Protein AF-A0A3D4HHM2-F1 (afdb_monomer)

Sequence (160 aa):
MFWLPIILTVIVFFGGGTPIWVQGFVFFGLGICLLLRPPERALGRSLDWALAGMLLVSLLALMPASMLPY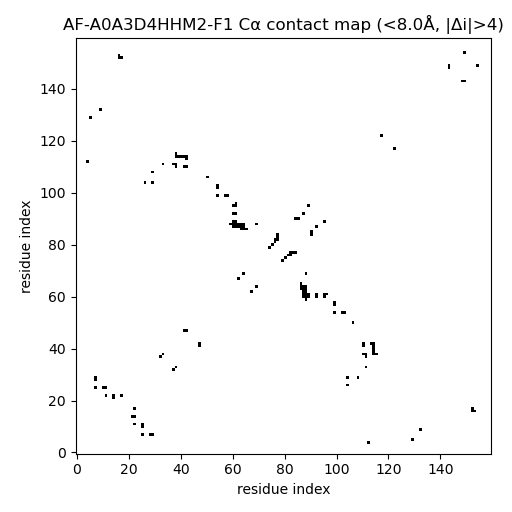GAWRNEAIDVYGLDLGWMLASEPQKVLEQFVFMLGVFAWFYFLMSFPLTHSSRIKVLNAYLACMLVLALGMLIGNALHCKYFFAPSSTVF

Foldseek 3Di:
DVVLLVVLVLQLVVPPQDPPVSLVVSLVSLVVLCVVPPQPDDPDPVVVVVLVVVLVVLCQQFAFCVVDDADPVVVCCCVVVVDPQDRGNHSDVVVSVVVSVSSVSVVSSVSSVSSDPDDPVRVVVSVVVSVVSVVVVVVVVVVCVVVVPDP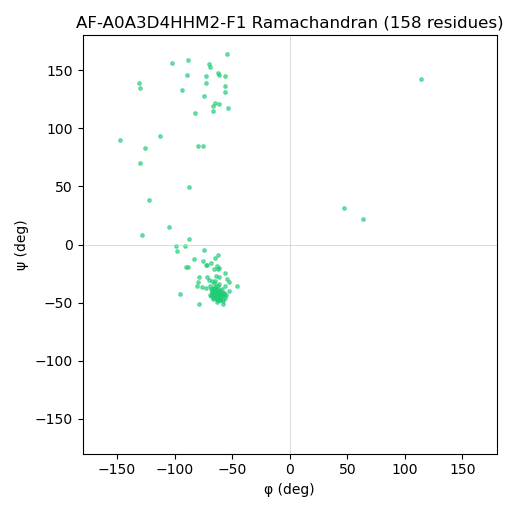PSCPDPPDD

Secondary structure (DSSP, 8-state):
--HHHHHHHHHHHGGGGS-HHHHHHHHHHHHHHHHHS---S---HHHHHHHHHHHHHHHGGGSBTTSSPPPHHHHHHHHTT-----SBSSSSHHHHHHHHHHHHHHHHHHHHHHHS---HHHHHHHHHHHHHHHHHHHHHHHHHHHTTPPPTT-TT----

Mean predicted aligned error: 11.76 Å

Solvent-accessible surface area (backbone atoms only — not comparable to full-atom values): 9478 Å² total; per-residue (Å²): 130,75,58,63,63,53,52,48,50,53,52,58,71,57,41,88,69,50,62,72,68,60,55,50,52,48,53,51,53,48,51,50,52,42,72,78,50,64,64,85,45,85,90,43,75,68,57,55,50,49,55,52,48,53,56,56,57,62,52,56,44,67,35,53,40,90,80,47,95,73,64,72,68,58,53,47,38,38,76,74,67,66,46,89,70,56,70,36,56,32,86,55,53,68,60,53,51,53,49,49,55,51,50,51,52,54,50,55,46,53,48,43,65,69,29,53,91,58,57,74,71,58,42,52,53,53,50,51,53,50,50,49,52,51,49,52,51,51,49,52,51,52,51,34,60,75,66,66,52,72,53,91,78,50,90,74,83,81,77,129

pLDDT: mean 74.19, std 11.0, range [35.94, 90.44]

Structure (mmCIF, N/CA/C/O backbone):
data_AF-A0A3D4HHM2-F1
#
_entry.id   AF-A0A3D4HHM2-F1
#
loop_
_atom_site.group_PDB
_atom_site.id
_atom_site.type_symbol
_atom_site.label_atom_id
_atom_site.label_alt_id
_atom_site.label_comp_id
_atom_site.label_asym_id
_atom_site.label_entity_id
_atom_site.label_seq_id
_atom_site.pdbx_PDB_ins_code
_atom_site.Cartn_x
_atom_site.Cartn_y
_atom_site.Cartn_z
_atom_site.occupancy
_atom_site.B_iso_or_equiv
_atom_site.auth_seq_id
_atom_site.auth_comp_id
_atom_site.auth_asym_id
_atom_site.auth_atom_id
_atom_site.pdbx_PDB_model_num
ATOM 1 N N . MET A 1 1 ? -6.830 -7.945 21.790 1.00 53.66 1 MET A N 1
ATOM 2 C CA . MET A 1 1 ? -6.997 -8.060 20.323 1.00 53.66 1 MET A CA 1
ATOM 3 C C . MET A 1 1 ? -6.675 -6.767 19.544 1.00 53.66 1 MET A C 1
ATOM 5 O O . MET A 1 1 ? -6.854 -6.751 18.340 1.00 53.66 1 MET A O 1
ATOM 9 N N . PHE A 1 2 ? -6.159 -5.693 20.172 1.00 60.25 2 PHE A N 1
ATOM 10 C CA . PHE A 1 2 ? -5.794 -4.442 19.467 1.00 60.25 2 PHE A CA 1
ATOM 11 C C . PHE A 1 2 ? -4.357 -4.416 18.917 1.00 60.25 2 PHE A C 1
ATOM 13 O O . PHE A 1 2 ? -4.053 -3.629 18.030 1.00 60.25 2 PHE A O 1
ATOM 20 N N . TRP A 1 3 ? -3.472 -5.273 19.432 1.00 61.53 3 TRP A N 1
ATOM 21 C CA . TRP A 1 3 ? -2.049 -5.283 19.069 1.00 61.53 3 TRP A CA 1
ATOM 22 C C . TRP A 1 3 ? -1.763 -5.984 17.741 1.00 61.53 3 TRP A C 1
ATOM 24 O O . TRP A 1 3 ? -0.868 -5.574 17.015 1.00 61.53 3 TRP A O 1
ATOM 34 N N . LEU A 1 4 ? -2.554 -7.003 17.401 1.00 67.31 4 LEU A N 1
ATOM 35 C CA . LEU A 1 4 ? -2.399 -7.798 16.183 1.00 67.31 4 LEU A CA 1
ATOM 36 C C . LEU A 1 4 ? -2.407 -6.940 14.900 1.00 67.31 4 LEU A C 1
ATOM 38 O O . LEU A 1 4 ? -1.504 -7.111 14.082 1.00 67.31 4 LEU A O 1
ATOM 42 N N . PRO A 1 5 ? -3.306 -5.946 14.746 1.00 64.88 5 PRO A N 1
ATOM 43 C CA . PRO A 1 5 ? -3.240 -5.065 13.592 1.00 64.88 5 PRO A CA 1
ATOM 44 C C . PRO A 1 5 ? -2.068 -4.069 13.625 1.00 64.88 5 PRO A C 1
ATOM 46 O O . PRO A 1 5 ? -1.526 -3.691 12.592 1.00 64.88 5 PRO A O 1
ATOM 49 N N . ILE A 1 6 ? -1.581 -3.667 14.794 1.00 65.19 6 ILE A N 1
ATOM 50 C CA . ILE A 1 6 ? -0.391 -2.806 14.866 1.00 65.19 6 ILE A CA 1
ATOM 51 C C . ILE A 1 6 ? 0.847 -3.592 14.412 1.00 65.19 6 ILE A C 1
ATOM 53 O O . ILE A 1 6 ? 1.621 -3.103 13.594 1.00 65.19 6 ILE A O 1
ATOM 57 N N . ILE A 1 7 ? 0.982 -4.838 14.872 1.00 67.69 7 ILE A N 1
ATOM 58 C CA . ILE A 1 7 ? 2.082 -5.739 14.506 1.00 67.69 7 ILE A CA 1
ATOM 59 C C . ILE A 1 7 ? 2.078 -6.015 13.002 1.00 67.69 7 ILE A C 1
ATOM 61 O O . ILE A 1 7 ? 3.106 -5.852 12.355 1.00 67.69 7 ILE A O 1
ATOM 65 N N . LEU A 1 8 ? 0.923 -6.355 12.423 1.00 65.75 8 LEU A N 1
ATOM 66 C CA . LEU A 1 8 ? 0.808 -6.566 10.978 1.00 65.75 8 LEU A CA 1
ATOM 67 C C . LEU A 1 8 ? 1.161 -5.300 10.189 1.00 65.75 8 LEU A C 1
ATOM 69 O O . LEU A 1 8 ? 1.868 -5.396 9.194 1.00 65.75 8 LEU A O 1
ATOM 73 N N . THR A 1 9 ? 0.766 -4.115 10.667 1.00 64.12 9 THR A N 1
ATOM 74 C CA . THR A 1 9 ? 1.144 -2.846 10.026 1.00 64.12 9 THR A CA 1
ATOM 75 C C . THR A 1 9 ? 2.657 -2.649 10.023 1.00 64.12 9 THR A C 1
ATOM 77 O O . THR A 1 9 ? 3.231 -2.335 8.986 1.00 64.12 9 THR A O 1
ATOM 80 N N . VAL A 1 10 ? 3.322 -2.888 11.157 1.00 64.06 10 VAL A N 1
ATOM 81 C CA . VAL A 1 10 ? 4.785 -2.798 11.253 1.00 64.06 10 VAL A CA 1
ATOM 82 C C . VAL A 1 10 ? 5.450 -3.774 10.277 1.00 64.06 10 VAL A C 1
ATOM 84 O O . VAL A 1 10 ? 6.365 -3.376 9.565 1.00 64.06 10 VAL A O 1
ATOM 87 N N . ILE A 1 11 ? 4.957 -5.011 10.161 1.00 65.38 11 ILE A N 1
ATOM 88 C CA . ILE A 1 11 ? 5.513 -5.997 9.220 1.00 65.38 11 ILE A CA 1
ATOM 89 C C . ILE A 1 11 ? 5.301 -5.565 7.755 1.00 65.38 11 ILE A C 1
ATOM 91 O O . ILE A 1 11 ? 6.228 -5.707 6.961 1.00 65.38 11 ILE A O 1
ATOM 95 N N . VAL A 1 12 ? 4.149 -4.973 7.394 1.00 61.81 12 VAL A N 1
ATOM 96 C CA . VAL A 1 12 ? 3.938 -4.375 6.053 1.00 61.81 12 VAL A CA 1
ATOM 97 C C . VAL A 1 12 ? 4.991 -3.298 5.762 1.00 61.81 12 VAL A C 1
ATOM 99 O O . VAL A 1 12 ? 5.546 -3.274 4.666 1.00 61.81 12 VAL A O 1
ATOM 102 N N . PHE A 1 13 ? 5.314 -2.434 6.733 1.00 58.03 13 PHE A N 1
ATOM 103 C CA . PHE A 1 13 ? 6.320 -1.374 6.560 1.00 58.03 13 PHE A CA 1
ATOM 104 C C . PHE A 1 13 ? 7.751 -1.901 6.407 1.00 58.03 13 PHE A C 1
ATOM 106 O O . PHE A 1 13 ? 8.541 -1.312 5.671 1.00 58.03 13 PHE A O 1
ATOM 113 N N . PHE A 1 14 ? 8.082 -3.035 7.028 1.00 57.44 14 PHE A N 1
ATOM 114 C CA . PHE A 1 14 ? 9.347 -3.739 6.778 1.00 57.44 14 PHE A CA 1
ATOM 115 C C . PHE A 1 14 ? 9.372 -4.492 5.434 1.00 57.44 14 PHE A C 1
ATOM 117 O O . PHE A 1 14 ? 10.418 -5.003 5.036 1.00 57.44 14 PHE A O 1
ATOM 124 N N . GLY A 1 15 ? 8.251 -4.520 4.705 1.00 51.22 15 GLY A N 1
ATOM 125 C CA . GLY A 1 15 ? 8.049 -5.307 3.493 1.00 51.22 15 GLY A CA 1
ATOM 126 C C . GLY A 1 15 ? 8.971 -4.976 2.317 1.00 51.22 15 GLY A C 1
ATOM 127 O O . GLY A 1 15 ? 9.162 -5.828 1.455 1.00 51.22 15 GLY A O 1
ATOM 128 N N . GLY A 1 16 ? 9.575 -3.783 2.271 1.00 52.59 16 GLY A N 1
ATOM 129 C CA . GLY A 1 16 ? 10.379 -3.324 1.126 1.00 52.59 16 GLY A CA 1
ATOM 130 C C . GLY A 1 16 ? 11.644 -4.146 0.834 1.00 52.59 16 GLY A C 1
ATOM 131 O O . GLY A 1 16 ? 12.160 -4.075 -0.275 1.00 52.59 16 GLY A O 1
ATOM 132 N N . GLY A 1 17 ? 12.128 -4.940 1.798 1.00 54.06 17 GLY A N 1
ATOM 133 C CA . GLY A 1 17 ? 13.297 -5.820 1.643 1.00 54.06 17 GLY A CA 1
ATOM 134 C C . GLY A 1 17 ? 13.057 -7.271 2.064 1.00 54.06 17 GLY A C 1
ATOM 135 O O . GLY A 1 17 ? 14.004 -8.048 2.160 1.00 54.06 17 GLY A O 1
ATOM 136 N N . THR A 1 18 ? 11.812 -7.647 2.367 1.00 60.94 18 THR A N 1
ATOM 137 C CA . THR A 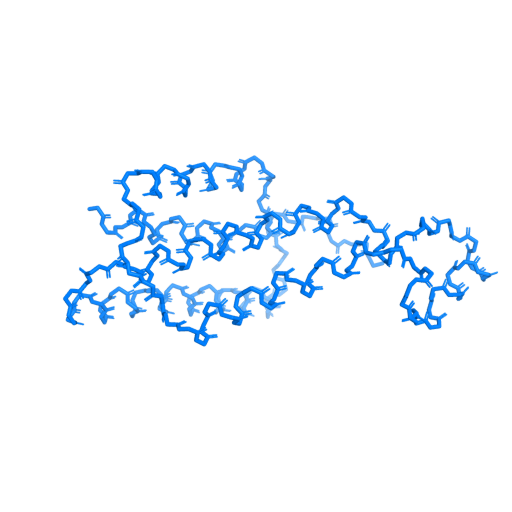1 18 ? 11.485 -9.010 2.801 1.00 60.94 18 THR A CA 1
ATOM 138 C C . THR A 1 18 ? 11.163 -9.906 1.609 1.00 60.94 18 THR A C 1
ATOM 140 O O . THR A 1 18 ? 10.539 -9.442 0.656 1.00 60.94 18 THR A O 1
ATOM 143 N N . PRO A 1 19 ? 11.504 -11.202 1.664 1.00 62.38 19 PRO A N 1
ATOM 144 C CA . PRO A 1 19 ? 11.147 -12.136 0.604 1.00 62.38 19 PRO A CA 1
ATOM 145 C C . PRO A 1 19 ? 9.617 -12.254 0.447 1.00 62.38 19 PRO A C 1
ATOM 147 O O . PRO A 1 19 ? 8.881 -12.206 1.433 1.00 62.38 19 PRO A O 1
ATOM 150 N N . ILE A 1 20 ? 9.151 -12.449 -0.794 1.00 67.06 20 ILE A N 1
ATOM 151 C CA . ILE A 1 20 ? 7.729 -12.465 -1.217 1.00 67.06 20 ILE A CA 1
ATOM 152 C C . ILE A 1 20 ? 6.810 -13.299 -0.309 1.00 67.06 20 ILE A C 1
ATOM 154 O O . ILE A 1 20 ? 5.665 -12.927 -0.052 1.00 67.06 20 ILE A O 1
ATOM 158 N N . TRP A 1 21 ? 7.305 -14.414 0.232 1.00 63.69 21 TRP A N 1
ATOM 159 C CA . TRP A 1 21 ? 6.519 -15.281 1.111 1.00 63.69 21 TRP A CA 1
ATOM 160 C C . TRP A 1 21 ? 6.145 -14.606 2.441 1.00 63.69 21 TRP A C 1
ATOM 162 O O . TRP A 1 21 ? 5.049 -14.835 2.949 1.00 63.69 21 TRP A O 1
ATOM 172 N N . VAL A 1 22 ? 6.999 -13.728 2.982 1.00 67.56 22 VAL A N 1
ATOM 173 C CA . VAL A 1 22 ? 6.715 -12.960 4.210 1.00 67.56 22 VAL A CA 1
ATOM 174 C C . VAL A 1 22 ? 5.576 -11.982 3.960 1.00 67.56 22 VAL A C 1
ATOM 176 O O . VAL A 1 22 ? 4.649 -11.898 4.763 1.00 67.56 22 VAL A O 1
ATOM 179 N N . GLN A 1 23 ? 5.602 -11.292 2.819 1.00 69.88 23 GLN A N 1
ATOM 180 C CA . GLN A 1 23 ? 4.522 -10.393 2.418 1.00 69.88 23 GLN A CA 1
ATOM 181 C C . GLN A 1 23 ? 3.209 -11.176 2.249 1.00 69.88 23 GLN A C 1
ATOM 183 O O . GLN A 1 23 ? 2.170 -10.746 2.743 1.00 69.88 23 GLN A O 1
ATOM 188 N N . GLY A 1 24 ? 3.259 -12.381 1.670 1.00 71.75 24 GLY A N 1
ATOM 189 C CA . GLY A 1 24 ? 2.107 -13.284 1.578 1.00 71.75 24 GLY A CA 1
ATOM 190 C C . GLY A 1 24 ? 1.482 -13.633 2.936 1.00 71.75 24 GLY A C 1
ATOM 191 O O . GLY A 1 24 ? 0.262 -13.570 3.082 1.00 71.75 24 GLY A O 1
ATOM 192 N N . PHE A 1 25 ? 2.291 -13.926 3.961 1.00 73.38 25 PHE A N 1
ATOM 193 C CA . PHE A 1 25 ? 1.781 -14.186 5.317 1.00 73.38 25 PHE A CA 1
ATOM 194 C C . PHE A 1 25 ? 1.094 -12.974 5.940 1.00 73.38 25 PHE A C 1
ATOM 196 O O . PHE A 1 25 ? 0.084 -13.121 6.630 1.00 73.38 25 PHE A O 1
ATOM 203 N N . VAL A 1 26 ? 1.618 -11.777 5.684 1.00 72.88 26 VAL A N 1
ATOM 204 C CA . VAL A 1 26 ? 1.001 -10.540 6.159 1.00 72.88 26 VAL A CA 1
ATOM 205 C C . VAL A 1 26 ? -0.374 -10.367 5.535 1.00 72.88 26 VAL A C 1
ATOM 207 O O . VAL A 1 26 ? -1.333 -10.146 6.267 1.00 72.88 26 VAL A O 1
ATOM 210 N N . PHE A 1 27 ? -0.488 -10.559 4.218 1.00 75.00 27 PHE A N 1
ATOM 211 C CA . PHE A 1 27 ? -1.757 -10.517 3.486 1.00 75.00 27 PHE A CA 1
ATOM 212 C C . PHE A 1 27 ? -2.745 -11.579 3.960 1.00 75.00 27 PHE A C 1
ATOM 214 O O . PHE A 1 27 ? -3.931 -11.296 4.118 1.00 75.00 27 PHE A O 1
ATOM 221 N N . PHE A 1 28 ? -2.258 -12.784 4.245 1.00 77.19 28 PHE A N 1
ATOM 222 C CA . PHE A 1 28 ? -3.074 -13.859 4.792 1.00 77.19 28 PHE A CA 1
ATOM 223 C C . PHE A 1 28 ? -3.632 -13.503 6.178 1.00 77.19 28 PHE A C 1
ATOM 225 O O . PHE A 1 28 ? -4.833 -13.628 6.416 1.00 77.19 28 PHE A O 1
ATOM 232 N N . GLY A 1 29 ? -2.791 -12.978 7.077 1.00 77.50 29 GLY A N 1
ATOM 233 C CA . GLY A 1 29 ? -3.226 -12.493 8.390 1.00 77.50 29 GLY A CA 1
ATOM 234 C C . GLY A 1 29 ? -4.217 -11.330 8.289 1.00 77.50 29 GLY A C 1
ATOM 235 O O . GLY A 1 29 ? -5.177 -11.262 9.056 1.00 77.50 29 GLY A O 1
ATOM 236 N N . LEU A 1 30 ? -4.028 -10.461 7.299 1.00 77.69 30 LEU A N 1
ATOM 237 C CA . LEU A 1 30 ? -4.931 -9.369 6.940 1.00 77.69 30 LEU A CA 1
ATOM 238 C C . LEU A 1 30 ? -6.311 -9.888 6.515 1.00 77.69 30 LEU A C 1
ATOM 240 O O . LEU A 1 30 ? -7.332 -9.434 7.031 1.00 77.69 30 LEU A O 1
ATOM 244 N N . GLY A 1 31 ? -6.332 -10.888 5.631 1.00 77.44 31 GLY A N 1
ATOM 245 C CA . GLY A 1 31 ? -7.546 -11.568 5.189 1.00 77.44 31 GLY A CA 1
ATOM 246 C C . GLY A 1 31 ? -8.291 -12.223 6.350 1.00 77.44 31 GLY A C 1
ATOM 247 O O . GLY A 1 31 ? -9.496 -12.035 6.488 1.00 77.44 31 GLY A O 1
ATOM 248 N N . ILE A 1 32 ? -7.575 -12.905 7.250 1.00 81.50 32 ILE A N 1
ATOM 249 C CA . ILE A 1 32 ? -8.170 -13.467 8.472 1.00 81.50 32 ILE A CA 1
ATOM 250 C C . ILE A 1 32 ? -8.778 -12.363 9.345 1.00 81.50 32 ILE A C 1
ATOM 252 O O . ILE A 1 32 ? -9.903 -12.514 9.817 1.00 81.50 32 ILE A O 1
ATOM 256 N N . CYS A 1 33 ? -8.079 -11.241 9.547 1.00 77.56 33 CYS A N 1
ATOM 257 C CA . CYS A 1 33 ? -8.611 -10.119 10.326 1.00 77.56 33 CYS A CA 1
ATOM 258 C C . CYS A 1 33 ? -9.920 -9.576 9.735 1.00 77.56 33 CYS A C 1
ATOM 260 O O . CYS A 1 33 ? -10.867 -9.335 10.484 1.00 77.56 33 CYS A O 1
ATOM 262 N N . LEU A 1 34 ? -9.979 -9.426 8.408 1.00 78.12 34 LEU A N 1
ATOM 263 C CA . LEU A 1 34 ? -11.170 -8.967 7.691 1.00 78.12 34 LEU A CA 1
ATOM 264 C C . LEU A 1 34 ? -12.331 -9.967 7.779 1.00 78.12 34 LEU A C 1
ATOM 266 O O . LEU A 1 34 ? -13.471 -9.548 7.960 1.00 78.12 34 LEU A O 1
ATOM 270 N N . LEU A 1 35 ? -12.055 -11.273 7.694 1.00 81.19 35 LEU A N 1
ATOM 271 C CA . LEU A 1 35 ? -13.073 -12.322 7.830 1.00 81.19 35 LEU A CA 1
ATOM 272 C C . LEU A 1 35 ? -13.645 -12.393 9.249 1.00 81.19 35 LEU A C 1
ATOM 274 O O . LEU A 1 35 ? -14.851 -12.541 9.423 1.00 81.19 35 LEU A O 1
ATOM 278 N N . LEU A 1 36 ? -12.787 -12.279 10.266 1.00 81.81 36 LEU A N 1
ATOM 279 C CA . LEU A 1 36 ? -13.213 -12.309 11.666 1.00 81.81 36 LEU A CA 1
ATOM 280 C C . LEU A 1 36 ? -13.993 -11.057 12.060 1.00 81.81 36 LEU A C 1
ATOM 282 O O . LEU A 1 36 ? -14.831 -11.113 12.961 1.00 81.81 36 LEU A O 1
ATOM 286 N N . ARG A 1 37 ? -13.690 -9.916 11.436 1.00 73.06 37 ARG A N 1
ATOM 287 C CA . ARG A 1 37 ? -14.350 -8.656 11.749 1.00 73.06 37 ARG A CA 1
ATOM 288 C C . ARG A 1 37 ? -14.461 -7.774 10.504 1.00 73.06 37 ARG A C 1
ATOM 290 O O . ARG A 1 37 ? -13.568 -6.961 10.254 1.00 73.06 37 ARG A O 1
ATOM 297 N N . PRO A 1 38 ? -15.550 -7.902 9.732 1.00 77.19 38 PRO A N 1
ATOM 298 C CA . PRO A 1 38 ? -15.751 -7.061 8.566 1.00 77.19 38 PRO A CA 1
ATOM 299 C C . PRO A 1 38 ? -15.866 -5.588 8.989 1.00 77.19 38 PRO A C 1
ATOM 301 O O . PRO A 1 38 ? -16.363 -5.290 10.079 1.00 77.19 38 PRO A O 1
ATOM 304 N N . PRO A 1 39 ? -15.401 -4.648 8.156 1.00 75.56 39 PRO A N 1
ATOM 305 C CA . PRO A 1 39 ? -15.492 -3.232 8.466 1.00 75.56 39 PRO A CA 1
ATOM 306 C C . PRO A 1 39 ? -16.959 -2.783 8.467 1.00 75.56 39 PRO A C 1
ATOM 308 O O . PRO A 1 39 ? -17.632 -2.783 7.442 1.00 75.56 39 PRO A O 1
ATOM 311 N N . GLU A 1 40 ? -17.456 -2.380 9.634 1.00 74.81 40 GLU A N 1
ATOM 312 C CA . GLU A 1 40 ? -18.864 -1.997 9.837 1.00 74.81 40 GLU A CA 1
ATOM 313 C C . GLU A 1 40 ? -19.158 -0.540 9.442 1.00 74.81 40 GLU A C 1
ATOM 315 O O . GLU A 1 40 ? -20.315 -0.126 9.373 1.00 74.81 40 GLU A O 1
ATOM 320 N N . ARG A 1 41 ? -18.116 0.272 9.222 1.00 72.44 41 ARG A N 1
ATOM 321 C CA . ARG A 1 41 ? -18.239 1.706 8.937 1.00 72.44 41 ARG A CA 1
ATOM 322 C C . ARG A 1 41 ? -17.433 2.094 7.715 1.00 72.44 41 ARG A C 1
ATOM 324 O O . ARG A 1 41 ? -16.259 1.745 7.610 1.00 72.44 41 ARG A O 1
ATOM 331 N N . ALA A 1 42 ? -18.065 2.878 6.847 1.00 74.81 42 ALA A N 1
ATOM 332 C CA . ALA A 1 42 ? -17.371 3.554 5.768 1.00 74.81 42 ALA A CA 1
ATOM 333 C C . ALA A 1 42 ? -16.530 4.719 6.294 1.00 74.81 42 ALA A C 1
ATOM 335 O O . ALA A 1 42 ? -16.900 5.398 7.255 1.00 74.81 42 ALA A O 1
ATOM 336 N N . LEU A 1 43 ? -15.389 4.929 5.646 1.00 70.75 43 LEU A N 1
ATOM 337 C CA . LEU A 1 43 ? -14.380 5.928 5.989 1.00 70.75 43 LEU A CA 1
ATOM 338 C C . LEU A 1 43 ? -14.785 7.359 5.604 1.00 70.75 43 LEU A C 1
ATOM 340 O O . LEU A 1 43 ? -14.195 8.328 6.082 1.00 70.75 43 LEU A O 1
ATOM 344 N N . GLY A 1 44 ? -15.819 7.477 4.772 1.00 80.62 44 GLY A N 1
ATOM 345 C CA . GLY A 1 44 ? -16.341 8.729 4.254 1.00 80.62 44 GLY A CA 1
ATOM 346 C C . GLY A 1 44 ? -16.135 8.810 2.747 1.00 80.62 44 GLY A C 1
ATOM 347 O O . GLY A 1 44 ? -15.101 8.419 2.212 1.00 80.62 44 GLY A O 1
ATOM 348 N N . ARG A 1 45 ? -17.128 9.376 2.058 1.00 83.44 45 ARG A N 1
ATOM 349 C CA . ARG A 1 45 ? -17.235 9.331 0.593 1.00 83.44 45 ARG A CA 1
ATOM 350 C C . ARG A 1 45 ? -16.004 9.895 -0.127 1.00 83.44 45 ARG A C 1
ATOM 352 O O . ARG A 1 45 ? -15.633 9.386 -1.174 1.00 83.44 45 ARG A O 1
ATOM 359 N N . SER A 1 46 ? -15.370 10.931 0.423 1.00 84.38 46 SER A N 1
ATOM 360 C CA . SER A 1 46 ? -14.165 11.538 -0.157 1.00 84.38 46 SER A CA 1
ATOM 361 C C . SER A 1 46 ? -12.959 10.599 -0.134 1.00 84.38 46 SER A C 1
ATOM 363 O O . SER A 1 46 ? -12.248 10.500 -1.130 1.00 84.38 46 SER A O 1
ATOM 365 N N . LEU A 1 47 ? -12.735 9.903 0.982 1.00 82.62 47 LEU A N 1
ATOM 366 C CA . LEU A 1 47 ? -11.592 9.010 1.138 1.00 82.62 47 LEU A CA 1
ATOM 367 C C . LEU A 1 47 ? -11.776 7.737 0.310 1.00 82.62 47 LEU A C 1
ATOM 369 O O . LEU A 1 47 ? -10.829 7.285 -0.326 1.00 82.62 47 LEU A O 1
ATOM 373 N N . ASP A 1 48 ? -13.007 7.229 0.236 1.00 85.69 48 ASP A N 1
ATOM 374 C CA . ASP A 1 48 ? -13.351 6.082 -0.605 1.00 85.69 48 ASP A CA 1
ATOM 375 C C . ASP A 1 48 ? -13.069 6.380 -2.091 1.00 85.69 48 ASP A C 1
ATOM 377 O O . ASP A 1 48 ? -12.432 5.580 -2.778 1.00 85.69 48 ASP A O 1
ATOM 381 N N . TRP A 1 49 ? -13.456 7.568 -2.576 1.00 89.06 49 TRP A N 1
ATOM 382 C CA . TRP A 1 49 ? -13.143 8.008 -3.941 1.00 89.06 49 TRP A CA 1
ATOM 383 C C . TRP A 1 49 ? -11.650 8.234 -4.173 1.00 89.06 49 TRP A C 1
ATOM 385 O O . TRP A 1 49 ? -11.159 7.913 -5.253 1.00 89.06 49 TRP A 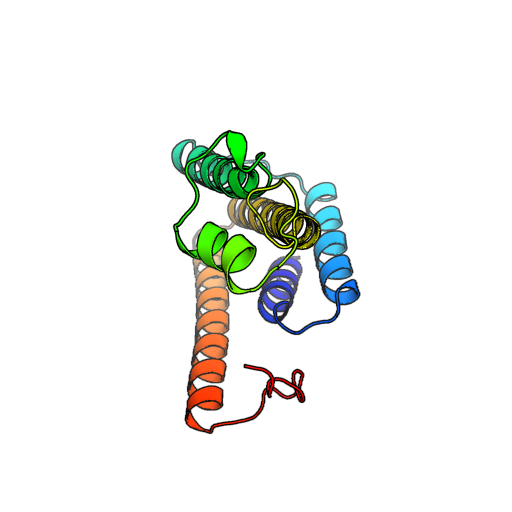O 1
ATOM 395 N N . ALA A 1 50 ? -10.919 8.758 -3.186 1.00 86.81 50 ALA A N 1
ATOM 396 C CA . ALA A 1 50 ? -9.474 8.939 -3.301 1.00 86.81 50 ALA A CA 1
ATOM 397 C C . ALA A 1 50 ? -8.751 7.590 -3.455 1.00 86.81 50 ALA A C 1
ATOM 399 O O . ALA A 1 50 ? -7.946 7.428 -4.371 1.00 86.81 50 ALA A O 1
ATOM 400 N N . LEU A 1 51 ? -9.089 6.601 -2.620 1.00 86.12 51 LEU A N 1
ATOM 401 C CA . LEU A 1 51 ? -8.514 5.253 -2.692 1.00 86.12 51 LEU A CA 1
ATOM 402 C C . LEU A 1 51 ? -8.876 4.552 -4.009 1.00 86.12 51 LEU A C 1
ATOM 404 O O . LEU A 1 51 ? -8.004 3.980 -4.665 1.00 86.12 51 LEU A O 1
ATOM 408 N N . ALA A 1 52 ? -10.140 4.645 -4.435 1.00 88.19 52 ALA A N 1
ATOM 409 C CA . ALA A 1 52 ? -10.584 4.109 -5.720 1.00 88.19 52 ALA A CA 1
ATOM 410 C C . ALA A 1 52 ? -9.868 4.786 -6.901 1.00 88.19 52 ALA A C 1
ATOM 412 O O . ALA A 1 52 ? -9.439 4.109 -7.832 1.00 88.19 52 ALA A O 1
ATOM 413 N N . GLY A 1 53 ? -9.684 6.107 -6.846 1.00 90.44 53 GLY A N 1
ATOM 414 C CA . GLY A 1 53 ? -8.947 6.867 -7.850 1.00 90.44 53 GLY A CA 1
ATOM 415 C C . GLY A 1 53 ? -7.488 6.426 -7.954 1.00 90.44 53 GLY A C 1
ATOM 416 O O . GLY A 1 53 ? -7.008 6.184 -9.057 1.00 90.44 53 GLY A O 1
ATOM 417 N N . MET A 1 54 ? -6.800 6.239 -6.823 1.00 88.38 54 MET A N 1
ATOM 418 C CA . MET A 1 54 ? -5.420 5.736 -6.813 1.00 88.38 54 MET A CA 1
ATOM 419 C C . MET A 1 54 ? -5.321 4.328 -7.420 1.00 88.38 54 MET A C 1
ATOM 421 O O . MET A 1 54 ? -4.428 4.080 -8.231 1.00 88.38 54 MET A O 1
ATOM 425 N N . LEU A 1 55 ? -6.267 3.433 -7.105 1.00 89.56 55 LEU A N 1
ATOM 426 C CA . LEU A 1 55 ? -6.351 2.104 -7.727 1.00 89.56 55 LEU A CA 1
ATOM 427 C C . LEU A 1 55 ? -6.547 2.201 -9.242 1.00 89.56 55 LEU A C 1
ATOM 429 O O . LEU A 1 55 ? -5.811 1.572 -9.998 1.00 89.56 55 LEU A O 1
ATOM 433 N N . LEU A 1 56 ? -7.484 3.024 -9.705 1.00 89.81 56 LEU A N 1
ATOM 434 C CA . LEU A 1 56 ? -7.739 3.189 -11.136 1.00 89.81 56 LEU A CA 1
ATOM 435 C C . LEU A 1 56 ? -6.529 3.768 -11.877 1.00 89.81 56 LEU A C 1
ATOM 437 O O . LEU A 1 56 ? -6.176 3.272 -12.944 1.00 89.81 56 LEU A O 1
ATOM 441 N N . VAL A 1 57 ? -5.856 4.765 -11.300 1.00 88.56 57 VAL A N 1
ATOM 442 C CA . VAL A 1 57 ? -4.655 5.365 -11.899 1.00 88.56 57 VAL A CA 1
ATOM 443 C C . VAL A 1 57 ? -3.525 4.345 -12.009 1.00 88.56 57 VAL A C 1
ATOM 445 O O . VAL A 1 57 ? -2.855 4.293 -13.036 1.00 88.56 57 VAL A O 1
ATOM 448 N N . SER A 1 58 ? -3.333 3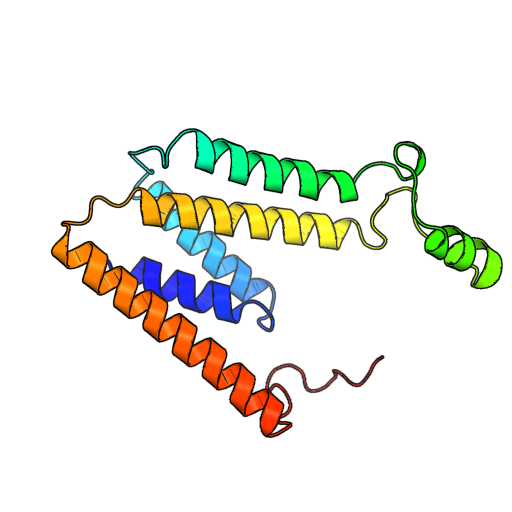.488 -11.005 1.00 85.75 58 SER A N 1
ATOM 449 C CA . SER A 1 58 ? -2.289 2.456 -11.066 1.00 85.75 58 SER A CA 1
ATOM 450 C C . SER A 1 58 ? -2.513 1.423 -12.181 1.00 85.75 58 SER A C 1
ATOM 452 O O . SER A 1 58 ? -1.546 0.907 -12.738 1.00 85.75 58 SER A O 1
ATOM 454 N N . LEU A 1 59 ? -3.766 1.182 -12.585 1.00 87.19 59 LEU A N 1
ATOM 455 C CA . LEU A 1 59 ? -4.088 0.293 -13.706 1.00 87.19 59 LEU A CA 1
ATOM 456 C C . LEU A 1 59 ? -3.748 0.898 -15.074 1.00 87.19 59 LEU A C 1
ATOM 458 O O . LEU A 1 59 ? -3.595 0.150 -16.038 1.00 87.19 59 LEU A O 1
ATOM 462 N N . LEU A 1 60 ? -3.564 2.220 -15.174 1.00 86.19 60 LEU A N 1
ATOM 463 C CA . LEU A 1 60 ? -3.156 2.864 -16.429 1.00 86.19 60 LEU A CA 1
ATOM 464 C C . LEU A 1 60 ? -1.788 2.362 -16.911 1.00 86.19 60 LEU A C 1
ATOM 466 O O . LEU A 1 60 ? -1.545 2.300 -18.112 1.00 86.19 60 LEU A O 1
ATOM 470 N N . ALA A 1 61 ? -0.916 1.935 -15.995 1.00 82.62 61 ALA A N 1
ATOM 471 C CA . ALA A 1 61 ? 0.378 1.350 -16.339 1.00 82.62 61 ALA A CA 1
ATOM 472 C C . ALA A 1 61 ? 0.259 0.005 -17.089 1.00 82.62 61 ALA A C 1
ATOM 474 O O . ALA A 1 61 ? 1.185 -0.388 -17.798 1.00 82.62 61 ALA A O 1
ATOM 475 N N . LEU A 1 62 ? -0.883 -0.683 -16.976 1.00 84.88 62 LEU A N 1
ATOM 476 C CA . LEU A 1 62 ? -1.176 -1.929 -17.693 1.00 84.88 62 LEU A CA 1
ATOM 477 C C . LEU A 1 62 ? -1.875 -1.696 -19.040 1.00 84.88 62 LEU A C 1
ATOM 479 O O . LEU A 1 62 ? -2.168 -2.657 -19.752 1.00 84.88 62 LEU A O 1
ATOM 483 N N . MET A 1 63 ? -2.161 -0.444 -19.409 1.00 85.25 63 MET A N 1
ATOM 484 C CA . MET A 1 63 ? -2.777 -0.149 -20.699 1.00 85.25 63 MET A CA 1
ATOM 485 C C . MET A 1 63 ? -1.810 -0.405 -21.865 1.00 85.25 63 MET A C 1
ATOM 487 O O . MET A 1 63 ? -0.590 -0.279 -21.703 1.00 85.25 63 MET A O 1
ATOM 491 N N . PRO A 1 64 ? -2.339 -0.732 -23.062 1.00 83.19 64 PRO A N 1
ATOM 492 C CA . PRO A 1 64 ? -1.534 -0.777 -24.273 1.00 83.19 64 PRO A CA 1
ATOM 493 C C . PRO A 1 64 ? -0.836 0.566 -24.505 1.00 83.19 64 PRO A C 1
ATOM 495 O O . PRO A 1 64 ? -1.467 1.622 -24.419 1.00 83.19 64 PRO A O 1
ATOM 498 N N . ALA A 1 65 ? 0.444 0.529 -24.871 1.00 78.00 65 ALA A N 1
ATOM 499 C CA . ALA A 1 65 ? 1.228 1.730 -25.149 1.00 78.00 65 ALA A CA 1
ATOM 500 C C . ALA A 1 65 ? 0.660 2.555 -26.320 1.00 78.00 65 ALA A C 1
ATOM 502 O O . ALA A 1 65 ? 0.902 3.750 -26.407 1.00 78.00 65 ALA A O 1
ATOM 503 N N . SER A 1 66 ? -0.155 1.954 -27.191 1.00 78.31 66 SER A N 1
ATOM 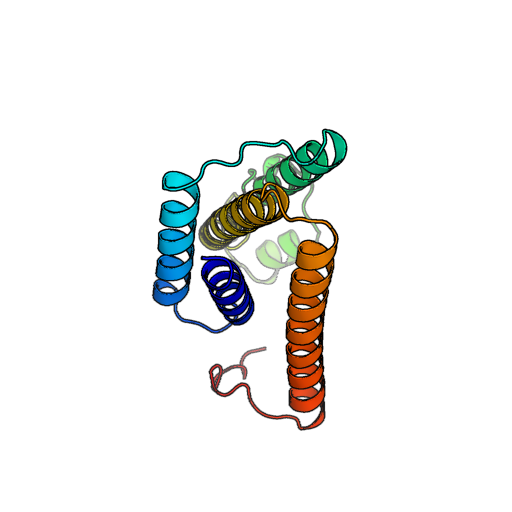504 C CA . SER A 1 66 ? -0.827 2.648 -28.295 1.00 78.31 66 SER A CA 1
ATOM 505 C C . SER A 1 66 ? -1.970 3.573 -27.861 1.00 78.31 66 SER A C 1
ATOM 507 O O . SER A 1 66 ? -2.413 4.398 -28.656 1.00 78.31 66 SER A O 1
ATOM 509 N N . MET A 1 67 ? -2.496 3.419 -26.641 1.00 80.94 67 MET A N 1
ATOM 510 C CA . MET A 1 67 ? -3.668 4.171 -26.174 1.00 80.94 67 MET A CA 1
ATOM 511 C C . MET A 1 67 ? -3.316 5.488 -25.478 1.00 80.94 67 MET A C 1
ATOM 513 O O . MET A 1 67 ? -4.177 6.357 -25.355 1.00 80.94 67 MET A O 1
ATOM 517 N N . LEU A 1 68 ? -2.077 5.638 -25.007 1.00 76.25 68 LEU A N 1
ATOM 518 C CA . LEU A 1 68 ? -1.626 6.789 -24.229 1.00 76.25 68 LEU A CA 1
ATOM 519 C C . LEU A 1 68 ? -0.320 7.331 -24.813 1.00 76.25 68 LEU A C 1
ATOM 521 O O . LEU A 1 68 ? 0.560 6.542 -25.155 1.00 76.25 68 LEU A O 1
ATOM 525 N N . PRO A 1 69 ? -0.150 8.661 -24.892 1.00 74.25 69 PRO A N 1
ATOM 526 C CA . PRO A 1 69 ? 1.131 9.238 -25.264 1.00 74.25 69 PRO A CA 1
ATOM 527 C C . PRO A 1 69 ? 2.187 8.828 -24.232 1.00 74.25 69 PRO A C 1
ATOM 529 O O . PRO A 1 69 ? 2.052 9.103 -23.039 1.00 74.25 69 PRO A O 1
ATOM 532 N N . TYR A 1 70 ? 3.234 8.150 -24.694 1.00 73.06 70 TYR A N 1
ATOM 533 C CA . TYR A 1 70 ? 4.380 7.756 -23.880 1.00 73.06 70 TYR A CA 1
ATOM 534 C C . TYR A 1 70 ? 5.575 8.685 -24.135 1.00 73.06 70 TYR A C 1
ATOM 536 O O . TYR A 1 70 ? 5.660 9.359 -25.160 1.00 73.06 70 TYR A O 1
ATOM 544 N N . GLY A 1 71 ? 6.485 8.770 -23.160 1.00 74.69 71 GLY A N 1
ATOM 545 C CA . GLY A 1 71 ? 7.610 9.707 -23.197 1.00 74.69 71 GLY A CA 1
ATOM 546 C C . GLY A 1 71 ? 8.669 9.358 -24.249 1.00 74.69 71 GLY A C 1
ATOM 547 O O . GLY A 1 71 ? 8.849 8.191 -24.594 1.00 74.69 71 GLY A O 1
ATOM 548 N N . ALA A 1 72 ? 9.418 10.374 -24.697 1.00 78.56 72 ALA A N 1
ATOM 549 C CA . ALA A 1 72 ? 10.487 10.245 -25.697 1.00 78.56 72 ALA A CA 1
ATOM 550 C C . ALA A 1 72 ? 11.553 9.193 -25.332 1.00 78.56 72 ALA A C 1
ATOM 552 O O . ALA A 1 72 ? 12.072 8.522 -26.219 1.00 78.56 72 ALA A O 1
ATOM 553 N N . TRP A 1 73 ? 11.785 8.972 -24.031 1.00 80.56 73 TRP A N 1
ATOM 554 C CA . TRP A 1 73 ? 12.690 7.941 -23.510 1.00 80.56 73 TRP A CA 1
ATOM 555 C C . TRP A 1 73 ? 12.394 6.539 -24.063 1.00 80.56 73 TRP A C 1
ATOM 557 O O . TRP A 1 73 ? 13.308 5.738 -24.223 1.00 80.56 73 TRP A O 1
ATOM 567 N N . ARG A 1 74 ? 11.124 6.223 -24.356 1.00 78.69 74 ARG A N 1
ATOM 568 C CA . ARG A 1 74 ? 10.729 4.900 -24.852 1.00 78.69 74 ARG A CA 1
ATOM 569 C C . ARG A 1 74 ? 11.098 4.713 -26.320 1.00 78.69 74 ARG A C 1
ATOM 571 O O . ARG A 1 74 ? 11.512 3.622 -26.690 1.00 78.69 74 ARG A O 1
ATOM 578 N N . ASN A 1 75 ? 10.986 5.770 -27.125 1.00 80.50 75 ASN A N 1
ATOM 579 C CA . ASN A 1 75 ? 11.461 5.748 -28.508 1.00 80.50 75 ASN A CA 1
ATOM 580 C C . ASN A 1 75 ? 12.983 5.635 -28.535 1.00 80.50 75 ASN A C 1
ATOM 582 O O . ASN A 1 75 ? 13.509 4.790 -29.237 1.00 80.50 75 ASN A O 1
ATOM 586 N N . GLU A 1 76 ? 13.692 6.394 -27.695 1.00 82.69 76 GLU A N 1
ATOM 587 C CA . GLU A 1 76 ? 15.149 6.264 -27.576 1.00 82.69 76 GLU A CA 1
ATOM 588 C C . GLU A 1 76 ? 15.564 4.849 -27.131 1.00 82.69 76 GLU A C 1
ATOM 590 O O . GLU A 1 76 ? 16.475 4.263 -27.708 1.00 82.69 76 GLU A O 1
ATOM 595 N N . ALA A 1 77 ? 14.864 4.247 -26.165 1.00 80.56 77 ALA A N 1
ATOM 596 C CA . ALA A 1 77 ? 15.126 2.877 -25.717 1.00 80.56 77 ALA A CA 1
ATOM 597 C C . ALA A 1 77 ? 14.958 1.827 -26.834 1.00 80.56 77 ALA A C 1
ATOM 599 O O . ALA A 1 77 ? 15.766 0.903 -26.932 1.00 80.56 77 ALA A O 1
ATOM 600 N N . ILE A 1 78 ? 13.936 1.966 -27.681 1.00 82.81 78 ILE A N 1
ATOM 601 C CA . ILE A 1 78 ? 13.666 1.029 -28.781 1.00 82.81 78 ILE A CA 1
ATOM 602 C C . ILE A 1 78 ? 14.599 1.308 -29.968 1.00 82.81 78 ILE A C 1
ATOM 604 O O . ILE A 1 78 ? 15.277 0.400 -30.442 1.00 82.81 78 ILE A O 1
ATOM 608 N N . ASP A 1 79 ? 14.678 2.561 -30.417 1.00 82.81 79 ASP A N 1
ATOM 609 C CA . ASP A 1 79 ? 15.347 2.947 -31.663 1.00 82.81 79 ASP A CA 1
ATOM 610 C C . ASP A 1 79 ? 16.874 3.047 -31.517 1.00 82.81 79 ASP A C 1
ATOM 612 O O . ASP A 1 79 ? 17.605 2.711 -32.449 1.00 82.81 79 ASP A O 1
ATOM 616 N N . VAL A 1 80 ? 17.376 3.504 -30.361 1.00 83.44 80 VAL A N 1
ATOM 617 C CA . VAL A 1 80 ? 18.820 3.700 -30.117 1.00 83.44 80 VAL A CA 1
ATOM 618 C C . VAL A 1 80 ? 19.434 2.493 -29.416 1.00 83.44 80 VAL A C 1
ATOM 620 O O . VAL A 1 80 ? 20.527 2.061 -29.780 1.00 83.44 80 VAL A O 1
ATOM 623 N N . TYR A 1 81 ? 18.745 1.941 -28.414 1.00 83.31 81 TYR A N 1
ATOM 624 C CA . TYR A 1 81 ? 19.268 0.835 -27.605 1.00 83.31 81 TYR A CA 1
ATOM 625 C C . TYR A 1 81 ? 18.770 -0.548 -28.047 1.00 83.31 81 TYR A C 1
ATOM 627 O O . TYR A 1 81 ? 19.253 -1.552 -27.523 1.00 83.31 81 TYR A O 1
ATOM 635 N N . GLY A 1 82 ? 17.843 -0.623 -29.010 1.00 80.31 82 GLY A N 1
ATOM 636 C CA . GLY A 1 82 ? 17.330 -1.891 -29.535 1.00 80.31 82 GLY A CA 1
ATOM 637 C C . GLY A 1 82 ? 16.575 -2.725 -28.498 1.00 80.31 82 GLY A C 1
ATOM 638 O O . GLY A 1 82 ? 16.504 -3.946 -28.634 1.00 80.31 82 GLY A O 1
ATOM 639 N N . LEU A 1 83 ? 16.067 -2.099 -27.430 1.00 80.31 83 LEU A N 1
ATOM 640 C CA . LEU A 1 83 ? 15.355 -2.801 -26.368 1.00 80.31 83 LEU A CA 1
ATOM 641 C C . LEU A 1 83 ? 13.960 -3.209 -26.852 1.00 80.31 83 LEU A C 1
ATOM 643 O O . LEU A 1 83 ? 13.175 -2.374 -27.300 1.00 80.31 83 LEU A O 1
ATOM 647 N N . ASP A 1 84 ? 13.626 -4.488 -26.693 1.00 77.62 84 ASP A N 1
ATOM 648 C CA . ASP A 1 84 ? 12.278 -4.996 -26.946 1.00 77.62 84 ASP A CA 1
ATOM 649 C C . ASP A 1 84 ? 11.370 -4.673 -25.749 1.00 77.62 84 ASP A C 1
ATOM 651 O O . ASP A 1 84 ? 11.227 -5.452 -24.802 1.00 77.62 84 ASP A O 1
ATOM 655 N N . LEU A 1 85 ? 10.804 -3.462 -25.741 1.00 73.19 85 LEU A N 1
ATOM 656 C CA . LEU A 1 85 ? 9.777 -3.092 -24.773 1.00 73.19 85 LEU A CA 1
ATOM 657 C C . LEU A 1 85 ? 8.423 -3.614 -25.255 1.00 73.19 85 LEU A C 1
ATOM 659 O O . LEU A 1 85 ? 7.868 -3.116 -26.235 1.00 73.19 85 LEU A O 1
ATOM 663 N N . GLY A 1 86 ? 7.861 -4.571 -24.512 1.00 75.31 86 GLY A N 1
ATOM 664 C CA . GLY A 1 86 ? 6.562 -5.175 -24.814 1.00 75.31 86 GLY A CA 1
ATOM 665 C C . GLY A 1 86 ? 5.424 -4.157 -24.974 1.00 75.31 86 GLY A C 1
ATOM 666 O O . GLY A 1 86 ? 5.510 -3.012 -24.551 1.00 75.31 86 GLY A O 1
ATOM 667 N N . TRP A 1 87 ? 4.306 -4.578 -25.559 1.00 78.00 87 TRP A N 1
ATOM 668 C CA . TRP A 1 87 ? 3.206 -3.704 -26.004 1.00 78.00 87 TRP A CA 1
ATOM 669 C C . TRP A 1 87 ? 2.469 -2.895 -24.912 1.00 78.00 87 TRP A C 1
ATOM 671 O O . TRP A 1 87 ? 1.650 -2.034 -25.239 1.00 78.00 87 TRP A O 1
ATOM 681 N N . MET A 1 88 ? 2.722 -3.150 -23.627 1.00 82.94 88 MET A N 1
ATOM 682 C CA . MET A 1 88 ? 2.117 -2.425 -22.502 1.00 82.94 88 MET A CA 1
ATOM 683 C C . MET A 1 88 ? 2.925 -1.178 -22.119 1.00 82.94 88 MET A C 1
ATOM 685 O O . MET A 1 88 ? 4.112 -1.066 -22.428 1.00 82.94 88 MET A O 1
ATOM 689 N N . LEU A 1 89 ? 2.293 -0.220 -21.435 1.00 80.56 89 LEU A N 1
ATOM 690 C CA . LEU A 1 89 ? 2.945 1.019 -21.000 1.00 80.56 89 LEU A CA 1
ATOM 691 C C . LEU A 1 89 ? 4.086 0.754 -19.998 1.00 80.56 89 LEU A C 1
ATOM 693 O O . LEU A 1 89 ? 5.140 1.383 -20.086 1.00 80.56 89 LEU A O 1
ATOM 697 N N . ALA A 1 90 ? 3.891 -0.201 -19.088 1.00 80.81 90 ALA A N 1
ATOM 698 C CA . ALA A 1 90 ? 4.918 -0.683 -18.174 1.00 80.81 90 ALA A CA 1
ATOM 699 C C . ALA A 1 90 ? 5.969 -1.550 -18.884 1.00 80.81 90 ALA A C 1
ATOM 701 O O . ALA A 1 90 ? 5.624 -2.419 -19.684 1.00 80.81 90 ALA A O 1
ATOM 702 N N . SER A 1 91 ? 7.242 -1.365 -18.523 1.00 77.31 91 SER A N 1
ATOM 703 C CA . SER A 1 91 ? 8.341 -2.241 -18.955 1.00 77.31 91 SER A CA 1
ATOM 704 C C . SER A 1 91 ? 8.204 -3.659 -18.391 1.00 77.31 91 SER A C 1
ATOM 706 O O . SER A 1 91 ? 8.468 -4.629 -19.094 1.00 77.31 91 SER A O 1
ATOM 708 N N . GLU A 1 92 ? 7.733 -3.784 -17.146 1.00 82.94 92 GLU A N 1
ATOM 709 C CA . GLU A 1 92 ? 7.525 -5.059 -16.449 1.00 82.94 92 GLU A CA 1
ATOM 710 C C . GLU A 1 92 ? 6.077 -5.181 -15.936 1.00 82.94 92 GLU A C 1
ATOM 712 O O . GLU A 1 92 ? 5.788 -4.912 -14.764 1.00 82.94 92 GLU A O 1
ATOM 717 N N . PRO A 1 93 ? 5.124 -5.607 -16.783 1.00 82.00 93 PRO A N 1
ATOM 718 C CA . PRO A 1 93 ? 3.703 -5.613 -16.431 1.00 82.00 93 PRO A CA 1
ATOM 719 C C . PRO A 1 93 ? 3.365 -6.503 -15.235 1.00 82.00 93 PRO A C 1
ATOM 721 O O . PRO A 1 93 ? 2.486 -6.189 -14.435 1.00 82.00 93 PRO A O 1
ATOM 724 N N . GLN A 1 94 ? 4.085 -7.619 -15.093 1.00 83.62 94 GLN A N 1
ATOM 725 C CA . GLN A 1 94 ? 3.904 -8.550 -13.981 1.00 83.62 94 GLN A CA 1
ATOM 726 C C . GLN A 1 94 ? 4.241 -7.895 -12.638 1.00 83.62 94 GLN A C 1
ATOM 728 O O . GLN A 1 94 ? 3.516 -8.089 -11.665 1.00 83.62 94 GLN A O 1
ATOM 733 N N . LYS A 1 95 ? 5.294 -7.070 -12.597 1.00 80.31 95 LYS A N 1
ATOM 734 C CA . LYS A 1 95 ? 5.675 -6.317 -11.398 1.00 80.31 95 LYS A CA 1
ATOM 735 C C . LYS A 1 95 ? 4.667 -5.238 -11.049 1.00 80.31 95 LYS A C 1
ATOM 737 O O . LYS A 1 95 ? 4.344 -5.069 -9.877 1.00 80.31 95 LYS A O 1
ATOM 742 N N . VAL A 1 96 ? 4.105 -4.568 -12.050 1.00 85.25 96 VAL A N 1
ATOM 743 C CA . VAL A 1 96 ? 3.017 -3.605 -11.835 1.00 85.25 96 VAL A CA 1
ATOM 744 C C . VAL A 1 96 ? 1.776 -4.291 -11.261 1.00 85.25 96 VAL A C 1
ATOM 746 O O . VAL A 1 96 ? 1.173 -3.776 -10.323 1.00 85.25 96 VAL A O 1
ATOM 749 N N . LEU A 1 97 ? 1.417 -5.477 -11.760 1.00 85.19 97 LEU A N 1
ATOM 750 C CA . LEU A 1 97 ? 0.296 -6.249 -11.221 1.00 85.19 97 LEU A CA 1
ATOM 751 C C . LEU A 1 97 ? 0.549 -6.705 -9.775 1.00 85.19 97 LEU A C 1
ATOM 753 O O . LEU A 1 97 ? -0.339 -6.609 -8.930 1.00 85.19 97 LEU A O 1
ATOM 757 N N . GLU A 1 98 ? 1.762 -7.168 -9.476 1.00 82.38 98 GLU A N 1
ATOM 758 C CA . GLU A 1 98 ? 2.185 -7.536 -8.122 1.00 82.38 98 GLU A CA 1
ATOM 759 C C . GLU A 1 98 ? 2.033 -6.341 -7.159 1.00 82.38 98 GLU A C 1
ATOM 761 O O . GLU A 1 98 ? 1.391 -6.446 -6.112 1.00 82.38 98 GLU A O 1
ATOM 766 N N . GLN A 1 99 ? 2.527 -5.167 -7.557 1.00 82.69 99 GLN A N 1
ATOM 767 C CA . GLN A 1 99 ? 2.387 -3.928 -6.788 1.00 82.69 99 GLN A CA 1
ATOM 768 C C . GLN A 1 99 ? 0.930 -3.477 -6.638 1.00 82.69 99 GLN A C 1
ATOM 770 O O . GLN A 1 99 ? 0.552 -2.979 -5.577 1.00 82.69 99 GLN A O 1
ATOM 775 N N . PHE A 1 100 ? 0.094 -3.687 -7.655 1.00 86.12 100 PHE A N 1
ATOM 776 C CA . PHE A 1 100 ? -1.337 -3.399 -7.587 1.00 86.12 100 PHE A CA 1
ATOM 777 C C . PHE A 1 100 ? -2.036 -4.236 -6.507 1.00 86.12 100 PHE A C 1
ATOM 779 O O . PHE A 1 100 ? -2.789 -3.699 -5.691 1.00 86.12 100 PHE A O 1
ATOM 786 N N . VAL A 1 101 ? -1.742 -5.539 -6.445 1.00 84.75 101 VAL A N 1
ATOM 787 C CA . VAL A 1 101 ? -2.259 -6.429 -5.391 1.00 84.75 101 VAL A CA 1
ATOM 788 C C . VAL A 1 101 ? -1.762 -5.985 -4.017 1.00 84.75 101 VAL A C 1
ATOM 790 O O . VAL A 1 101 ? -2.542 -5.951 -3.060 1.00 84.75 101 VAL A O 1
ATOM 793 N N . PHE A 1 102 ? -0.496 -5.572 -3.911 1.00 82.19 102 PHE A N 1
ATOM 794 C CA . PHE A 1 102 ? 0.022 -5.031 -2.659 1.00 82.19 102 PHE A CA 1
ATOM 795 C C . PHE A 1 102 ? -0.710 -3.757 -2.226 1.00 82.19 102 PHE A C 1
ATOM 797 O O . PHE A 1 102 ? -1.104 -3.625 -1.065 1.00 82.19 102 PHE A O 1
ATOM 804 N N . MET A 1 103 ? -0.967 -2.844 -3.159 1.00 83.50 103 MET A N 1
ATOM 805 C CA . MET A 1 103 ? -1.709 -1.620 -2.882 1.00 83.50 103 MET A CA 1
ATOM 806 C C . MET A 1 103 ? -3.139 -1.915 -2.410 1.00 83.50 103 MET A C 1
ATOM 808 O O . MET A 1 103 ? -3.592 -1.322 -1.430 1.00 83.50 103 MET A O 1
ATOM 812 N N . LEU A 1 104 ? -3.818 -2.888 -3.031 1.00 85.62 104 LEU A N 1
ATOM 813 C CA . LEU A 1 104 ? -5.138 -3.350 -2.591 1.00 85.62 104 LEU A CA 1
ATOM 814 C C . LEU A 1 104 ? -5.134 -3.817 -1.134 1.00 85.62 104 LEU A C 1
ATOM 816 O O . LEU A 1 104 ? -6.013 -3.421 -0.368 1.00 85.62 104 LEU A O 1
ATOM 820 N N . GLY A 1 105 ? -4.154 -4.625 -0.723 1.00 82.50 105 GLY A N 1
ATOM 821 C CA . GLY A 1 105 ? -4.094 -5.085 0.665 1.00 82.50 105 GLY A CA 1
ATOM 822 C C . GLY A 1 105 ? -3.798 -3.975 1.656 1.00 82.50 105 GLY A C 1
ATOM 823 O O . GLY A 1 105 ? -4.416 -3.940 2.716 1.00 82.50 105 GLY A O 1
ATOM 824 N N . VAL A 1 106 ? -2.918 -3.032 1.311 1.00 79.44 106 VAL A N 1
ATOM 825 C CA . VAL A 1 106 ? -2.650 -1.857 2.155 1.00 79.44 106 VAL A CA 1
ATOM 826 C C . VAL A 1 106 ? -3.912 -1.008 2.317 1.00 79.44 106 VAL A C 1
ATOM 828 O O . VAL A 1 106 ? -4.222 -0.574 3.426 1.00 79.44 106 VAL A O 1
ATOM 831 N N . PHE A 1 107 ? -4.684 -0.804 1.249 1.00 84.06 107 PHE A N 1
ATOM 832 C CA . PHE A 1 107 ? -5.933 -0.043 1.313 1.00 84.06 107 PHE A CA 1
ATOM 833 C C . PHE A 1 107 ? -7.019 -0.777 2.098 1.00 84.06 107 PHE A C 1
ATOM 835 O O . PHE A 1 107 ? -7.655 -0.171 2.959 1.00 84.06 107 PHE A O 1
ATOM 842 N N . ALA A 1 108 ? -7.186 -2.083 1.879 1.00 82.00 108 ALA A N 1
ATOM 843 C CA . ALA A 1 108 ? -8.096 -2.914 2.664 1.00 82.00 108 ALA A CA 1
ATOM 844 C C . ALA A 1 108 ? -7.730 -2.887 4.156 1.00 82.00 108 ALA A C 1
ATOM 846 O O . ALA A 1 108 ? -8.599 -2.803 5.027 1.00 82.00 108 ALA A O 1
ATOM 847 N N . TRP A 1 109 ? -6.433 -2.883 4.456 1.00 79.19 109 TRP A N 1
ATOM 848 C CA . TRP A 1 109 ? -5.936 -2.777 5.815 1.00 79.19 109 TRP A CA 1
ATOM 849 C C . TRP A 1 109 ? -6.210 -1.438 6.470 1.00 79.19 109 TRP A C 1
ATOM 851 O O . TRP A 1 109 ? -6.685 -1.368 7.603 1.00 79.19 109 TRP A O 1
ATOM 861 N N . PHE A 1 110 ? -5.921 -0.365 5.746 1.00 78.88 110 PHE A N 1
ATOM 862 C CA . PHE A 1 110 ? -6.204 0.986 6.185 1.00 78.88 110 PHE A CA 1
ATOM 863 C C . PHE A 1 110 ? -7.703 1.161 6.466 1.00 78.88 110 PHE A C 1
ATOM 865 O O . PHE A 1 110 ? -8.083 1.702 7.506 1.00 78.88 110 PHE A O 1
ATOM 872 N N . TYR A 1 111 ? -8.551 0.611 5.595 1.00 78.38 111 TYR A N 1
ATOM 873 C CA . TYR A 1 111 ? -9.998 0.592 5.774 1.00 78.38 111 TYR A CA 1
ATOM 874 C C . TYR A 1 111 ? -10.410 -0.155 7.048 1.00 78.38 111 TYR A C 1
ATOM 876 O O . TYR A 1 111 ? -11.181 0.362 7.860 1.00 78.38 111 TYR A O 1
ATOM 884 N N . PHE A 1 112 ? -9.831 -1.335 7.281 1.00 77.50 112 PHE A N 1
ATOM 885 C CA . PHE A 1 112 ? -10.047 -2.113 8.498 1.00 77.50 112 PHE A CA 1
ATOM 886 C C . PHE A 1 112 ? -9.660 -1.335 9.764 1.00 77.50 112 PHE A C 1
ATOM 888 O O . PHE A 1 112 ? -10.477 -1.200 10.678 1.00 77.50 112 PHE A O 1
ATOM 895 N N . LEU A 1 113 ? -8.451 -0.765 9.805 1.00 74.56 113 LEU A N 1
ATOM 896 C CA . LEU A 1 113 ? -7.950 0.008 10.946 1.00 74.56 113 LEU A CA 1
ATOM 897 C C . LEU A 1 113 ? -8.860 1.187 11.294 1.00 74.56 113 LEU A C 1
ATOM 899 O O . LEU A 1 113 ? -9.123 1.457 12.467 1.00 74.56 113 LEU A O 1
ATOM 903 N N . MET A 1 114 ? -9.356 1.885 10.278 1.00 74.06 114 MET A N 1
ATOM 904 C CA . MET A 1 114 ? -10.172 3.077 10.472 1.00 74.06 114 MET A CA 1
ATOM 905 C C . MET A 1 114 ? -11.623 2.768 10.842 1.00 74.06 114 MET A C 1
ATOM 907 O O . MET A 1 114 ? -12.251 3.544 11.570 1.00 74.06 114 MET A O 1
ATOM 911 N N . SER A 1 115 ? -12.137 1.617 10.403 1.00 76.19 115 SER A N 1
ATOM 912 C CA . SER A 1 115 ? -13.467 1.130 10.776 1.00 76.19 115 SER A CA 1
ATOM 913 C C . SER A 1 115 ? -13.569 0.719 12.251 1.00 76.19 115 SER A C 1
ATOM 915 O O . SER A 1 115 ? -14.674 0.615 12.788 1.00 76.19 115 SER A O 1
ATOM 917 N N . PHE A 1 116 ? -12.435 0.524 12.938 1.00 71.81 116 PHE A N 1
ATOM 918 C CA . PHE A 1 116 ? -12.417 0.026 14.309 1.00 71.81 116 PHE A CA 1
ATOM 919 C C . PHE A 1 116 ? -13.084 1.022 15.283 1.00 71.81 116 PHE A C 1
ATOM 921 O O . PHE A 1 116 ? -12.632 2.173 15.410 1.00 71.81 116 PHE A O 1
ATOM 928 N N . PRO A 1 117 ? -14.135 0.605 16.021 1.00 67.19 117 PRO A N 1
ATOM 929 C CA . PRO A 1 117 ? -14.821 1.463 16.979 1.00 67.19 117 PRO A CA 1
ATOM 930 C C . PRO A 1 117 ? -13.962 1.611 18.241 1.00 67.19 117 PRO A C 1
ATOM 932 O O . PRO A 1 117 ? -14.091 0.872 19.214 1.00 67.19 117 PRO A O 1
ATOM 935 N N . LEU A 1 118 ? -13.028 2.559 18.208 1.00 66.38 118 LEU A N 1
ATOM 936 C CA . LEU A 1 118 ? -12.174 2.909 19.339 1.00 66.38 118 LEU A CA 1
ATOM 937 C C . LEU A 1 118 ? -12.790 4.067 20.127 1.00 66.38 118 LEU A C 1
ATOM 939 O O . LEU A 1 118 ? -13.149 5.095 19.553 1.00 66.38 118 LEU A O 1
ATOM 943 N N . THR A 1 119 ? -12.842 3.940 21.454 1.00 71.06 119 THR A N 1
ATOM 944 C CA . THR A 1 119 ? -13.103 5.070 22.359 1.00 71.06 119 THR A CA 1
ATOM 945 C C . THR A 1 119 ? -12.074 6.178 22.112 1.00 71.06 119 THR A C 1
ATOM 947 O O . THR A 1 119 ? -10.907 5.885 21.845 1.00 71.06 119 THR A O 1
ATOM 950 N N . HIS A 1 120 ? -12.472 7.449 22.237 1.00 70.75 120 HIS A N 1
ATOM 951 C CA . HIS A 1 120 ? -11.636 8.607 21.881 1.00 70.75 120 HIS A CA 1
ATOM 952 C C . HIS A 1 120 ? -10.240 8.584 22.542 1.00 70.75 120 HIS A C 1
ATOM 954 O O . HIS A 1 120 ? -9.234 8.854 21.890 1.00 70.75 120 HIS A O 1
ATOM 960 N N . SER A 1 121 ? -10.158 8.177 23.816 1.00 72.00 121 SER A N 1
ATOM 961 C CA . SER A 1 121 ? -8.884 8.038 24.544 1.00 72.00 121 SER A CA 1
ATOM 962 C C . SER A 1 121 ? -8.004 6.900 24.001 1.00 72.00 121 SER A C 1
ATOM 964 O O . SER A 1 121 ? -6.796 7.067 23.828 1.00 72.00 121 SER A O 1
ATOM 966 N N . SER A 1 122 ? -8.600 5.754 23.663 1.00 70.88 122 SER A N 1
ATOM 967 C CA . SER A 1 122 ? -7.885 4.604 23.095 1.00 70.88 122 SER A CA 1
ATOM 968 C C . SER A 1 122 ? -7.393 4.881 21.673 1.00 70.88 122 SER A C 1
ATOM 970 O O . SER A 1 122 ? -6.295 4.462 21.320 1.00 70.88 122 SER A O 1
ATOM 972 N N . ARG A 1 123 ? -8.159 5.638 20.874 1.00 70.75 123 ARG A N 1
ATOM 973 C CA . ARG A 1 123 ? -7.765 6.049 19.519 1.00 70.75 123 ARG A CA 1
ATOM 974 C C . ARG A 1 123 ? -6.507 6.916 19.532 1.00 70.75 123 ARG A C 1
ATOM 976 O O . ARG A 1 123 ? -5.599 6.650 18.756 1.00 70.75 123 ARG A O 1
ATOM 983 N N . ILE A 1 124 ? -6.421 7.889 20.442 1.00 74.69 124 ILE A N 1
ATOM 984 C CA . ILE A 1 124 ? -5.232 8.749 20.577 1.00 74.69 124 ILE A CA 1
ATOM 985 C C . ILE A 1 124 ? -4.007 7.924 20.991 1.00 74.69 124 ILE A C 1
ATOM 987 O O . ILE A 1 124 ? -2.938 8.096 20.417 1.00 74.69 124 ILE A O 1
ATOM 991 N N . LYS A 1 125 ? -4.153 6.984 21.936 1.00 75.19 125 LYS A N 1
ATOM 992 C CA . LYS A 1 125 ? -3.045 6.104 22.354 1.00 75.19 125 LYS A CA 1
ATOM 993 C C . LYS A 1 125 ? -2.533 5.233 21.205 1.00 75.19 125 LYS A C 1
ATOM 995 O O . LYS A 1 125 ? -1.325 5.132 21.018 1.00 75.19 125 LYS A O 1
ATOM 1000 N N . VAL A 1 126 ? -3.440 4.639 20.428 1.00 71.19 126 VAL A N 1
ATOM 1001 C CA . VAL A 1 126 ? -3.088 3.821 19.255 1.00 71.19 126 VAL A CA 1
ATOM 1002 C C . VAL A 1 126 ? -2.431 4.673 18.169 1.00 71.19 126 VAL A C 1
ATOM 1004 O O . VAL A 1 126 ? -1.405 4.271 17.629 1.00 71.19 126 VAL A O 1
ATOM 1007 N N . LEU A 1 127 ? -2.968 5.864 17.887 1.00 72.25 127 LEU A N 1
ATOM 1008 C CA . LEU A 1 127 ? -2.402 6.774 16.893 1.00 72.25 127 LEU A CA 1
ATOM 1009 C C . LEU A 1 127 ? -1.006 7.258 17.305 1.00 72.25 127 LEU A C 1
ATOM 1011 O O . LEU A 1 127 ? -0.091 7.222 16.491 1.00 72.25 127 LEU A O 1
ATOM 1015 N N . ASN A 1 128 ? -0.813 7.636 18.570 1.00 75.94 128 ASN A N 1
ATOM 1016 C CA . ASN A 1 128 ? 0.492 8.047 19.086 1.00 75.94 128 ASN A CA 1
ATOM 1017 C C . ASN A 1 128 ? 1.507 6.900 19.044 1.00 75.94 128 ASN A C 1
ATOM 1019 O O . ASN A 1 128 ? 2.652 7.126 18.673 1.00 75.94 128 ASN A O 1
ATOM 1023 N N . ALA A 1 129 ? 1.099 5.671 19.377 1.00 74.50 129 ALA A N 1
ATOM 1024 C CA . ALA A 1 129 ? 1.968 4.500 19.265 1.00 74.50 129 ALA A CA 1
ATOM 1025 C C . ALA A 1 129 ? 2.362 4.216 17.805 1.00 74.50 129 ALA A C 1
ATOM 1027 O O . ALA A 1 129 ? 3.524 3.930 17.522 1.00 74.50 129 ALA A O 1
ATOM 1028 N N . TYR A 1 130 ? 1.413 4.346 16.874 1.00 70.00 130 TYR A N 1
ATOM 1029 C CA . TYR A 1 130 ? 1.662 4.207 15.441 1.00 70.00 130 TYR A CA 1
ATOM 1030 C C . TYR A 1 130 ? 2.619 5.286 14.915 1.00 70.00 130 TYR A C 1
ATOM 1032 O O . TYR A 1 130 ? 3.617 4.963 14.275 1.00 70.00 130 TYR A O 1
ATOM 1040 N N . LEU A 1 131 ? 2.362 6.556 15.240 1.00 76.25 131 LEU A N 1
ATOM 1041 C CA . LEU A 1 131 ? 3.223 7.682 14.872 1.00 76.25 131 LEU A CA 1
ATOM 1042 C C . LEU A 1 131 ? 4.626 7.544 15.475 1.00 76.25 131 LEU A C 1
ATOM 1044 O O . LEU A 1 131 ? 5.606 7.805 14.786 1.00 76.25 131 LEU A O 1
ATOM 1048 N N . ALA A 1 132 ? 4.742 7.083 16.723 1.00 79.25 132 ALA A N 1
ATOM 1049 C CA . ALA A 1 132 ? 6.030 6.816 17.354 1.00 79.25 132 ALA A CA 1
ATOM 1050 C C . ALA A 1 132 ? 6.798 5.696 16.632 1.00 79.25 132 ALA A C 1
ATOM 1052 O O . ALA A 1 132 ? 7.982 5.863 16.355 1.00 79.25 132 ALA A O 1
ATOM 1053 N N . CYS A 1 133 ? 6.134 4.592 16.265 1.00 72.50 133 CYS A N 1
ATOM 1054 C CA . CYS A 1 133 ? 6.745 3.541 15.441 1.00 72.50 133 CYS A CA 1
ATOM 1055 C C . CYS A 1 133 ? 7.247 4.092 14.103 1.00 72.50 133 CYS A C 1
ATOM 1057 O O . CYS A 1 133 ? 8.387 3.840 13.723 1.00 72.50 133 CYS A O 1
ATOM 1059 N N . MET A 1 134 ? 6.423 4.881 13.415 1.00 72.94 134 MET A N 1
ATOM 1060 C CA . MET A 1 134 ? 6.790 5.508 12.146 1.00 72.94 134 MET A CA 1
ATOM 1061 C C . MET A 1 134 ? 7.984 6.446 12.276 1.00 72.94 134 MET A C 1
ATOM 1063 O O . MET A 1 134 ? 8.886 6.421 11.445 1.00 72.94 134 MET A O 1
ATOM 1067 N N . LEU A 1 135 ? 8.015 7.243 13.341 1.00 79.62 135 LEU A N 1
ATOM 1068 C CA . LEU A 1 135 ? 9.116 8.150 13.625 1.00 79.62 135 LEU A CA 1
ATOM 1069 C C . LEU A 1 135 ? 10.413 7.383 13.911 1.00 79.62 135 LEU A C 1
ATOM 1071 O O . LEU A 1 135 ? 11.457 7.744 13.380 1.00 79.62 135 LEU A O 1
ATOM 1075 N N . VAL A 1 136 ? 10.353 6.296 14.687 1.00 79.44 136 VAL A N 1
ATOM 1076 C CA . VAL A 1 136 ? 11.513 5.425 14.943 1.00 79.44 136 VAL A CA 1
ATOM 1077 C C . VAL A 1 136 ? 12.024 4.794 13.647 1.00 79.44 136 VAL A C 1
ATOM 1079 O O . VAL A 1 136 ? 13.231 4.786 13.418 1.00 79.44 136 VAL A O 1
ATOM 1082 N N . LEU A 1 137 ? 11.130 4.315 12.777 1.00 72.81 137 LEU A N 1
ATOM 1083 C CA . LEU A 1 137 ? 11.506 3.766 11.471 1.00 72.81 137 LEU A CA 1
ATOM 1084 C C . LEU A 1 137 ? 12.166 4.824 10.581 1.00 72.81 137 LEU A C 1
ATOM 1086 O O . LEU A 1 137 ? 13.237 4.577 10.029 1.00 72.81 137 LEU A O 1
ATOM 1090 N N . ALA A 1 138 ? 11.568 6.012 10.485 1.00 75.38 138 ALA A N 1
ATOM 1091 C CA . ALA A 1 138 ? 12.103 7.116 9.696 1.00 75.38 138 ALA A CA 1
ATOM 1092 C C . ALA A 1 138 ? 13.478 7.574 10.207 1.00 75.38 138 ALA A C 1
ATOM 1094 O O . ALA A 1 138 ? 14.399 7.765 9.415 1.00 75.38 138 ALA A O 1
ATOM 1095 N N . LEU A 1 139 ? 13.644 7.697 11.528 1.00 81.31 139 LEU A N 1
ATOM 1096 C CA . LEU A 1 139 ? 14.931 8.017 12.146 1.00 81.31 139 LEU A CA 1
ATOM 1097 C C . LEU A 1 139 ? 15.960 6.911 11.907 1.00 81.31 139 LEU A C 1
ATOM 1099 O O . LEU A 1 139 ? 17.097 7.215 11.567 1.00 81.31 139 LEU A O 1
ATOM 1103 N N . GLY A 1 140 ? 15.568 5.641 12.023 1.00 79.25 140 GLY A N 1
ATOM 1104 C CA . GLY A 1 140 ? 16.437 4.507 11.716 1.00 79.25 140 GLY A CA 1
ATOM 1105 C C . GLY A 1 140 ? 16.926 4.528 10.267 1.00 79.25 140 GLY A C 1
ATOM 1106 O O . GLY A 1 140 ? 18.112 4.324 10.020 1.00 79.25 140 GLY A O 1
ATOM 1107 N N . MET A 1 141 ? 16.044 4.850 9.315 1.00 69.94 141 MET A N 1
ATOM 1108 C CA . MET A 1 141 ? 16.410 5.023 7.906 1.00 69.94 141 MET A CA 1
ATOM 1109 C C . MET A 1 141 ? 17.342 6.220 7.690 1.00 69.94 141 MET A C 1
ATOM 1111 O O . MET A 1 141 ? 18.351 6.081 7.003 1.00 69.94 141 MET A O 1
ATOM 1115 N N . LEU A 1 142 ? 17.045 7.377 8.290 1.00 76.19 142 LEU A N 1
ATOM 1116 C CA . LEU A 1 142 ? 17.883 8.578 8.189 1.00 76.19 142 LEU A CA 1
ATOM 1117 C C . LEU A 1 142 ? 19.282 8.351 8.766 1.00 76.19 142 LEU A C 1
ATOM 1119 O O . LEU A 1 142 ? 20.269 8.696 8.121 1.00 76.19 142 LEU A O 1
ATOM 1123 N N . ILE A 1 143 ? 19.371 7.743 9.951 1.00 80.88 143 ILE A N 1
ATOM 1124 C CA . ILE A 1 143 ? 20.641 7.416 10.608 1.00 80.88 143 ILE A CA 1
ATOM 1125 C C . ILE A 1 143 ? 21.399 6.364 9.795 1.00 80.88 143 ILE A C 1
ATOM 1127 O O . ILE A 1 143 ? 22.588 6.532 9.547 1.00 80.88 143 ILE A O 1
ATOM 1131 N N . GLY A 1 144 ? 20.723 5.309 9.331 1.00 74.50 144 GLY A N 1
ATOM 1132 C CA . GLY A 1 144 ? 21.336 4.280 8.489 1.00 74.50 144 GLY A CA 1
ATOM 1133 C C . GLY A 1 144 ? 21.909 4.852 7.190 1.00 74.50 144 GLY A C 1
ATOM 1134 O O . GLY A 1 144 ? 23.032 4.516 6.819 1.00 74.50 144 GLY A O 1
ATOM 1135 N N . ASN A 1 145 ? 21.181 5.772 6.552 1.00 73.56 145 ASN A N 1
ATOM 1136 C CA . ASN A 1 145 ? 21.646 6.479 5.362 1.00 73.56 145 ASN A CA 1
ATOM 1137 C C . ASN A 1 145 ? 22.834 7.408 5.670 1.00 73.56 145 ASN A C 1
ATOM 1139 O O . ASN A 1 145 ? 23.827 7.392 4.949 1.00 73.56 145 ASN A O 1
ATOM 1143 N N . ALA A 1 146 ? 22.775 8.170 6.769 1.00 79.12 146 ALA A N 1
ATOM 1144 C CA . ALA A 1 146 ? 23.854 9.066 7.194 1.00 79.12 146 ALA A CA 1
ATOM 1145 C C . ALA A 1 146 ? 25.147 8.321 7.572 1.00 79.12 146 ALA A C 1
ATOM 1147 O O . ALA A 1 146 ? 26.241 8.843 7.379 1.00 79.12 146 ALA A O 1
ATOM 1148 N N . LEU A 1 147 ? 25.031 7.097 8.092 1.00 82.62 147 LEU A N 1
ATOM 1149 C CA . LEU A 1 147 ? 26.164 6.241 8.4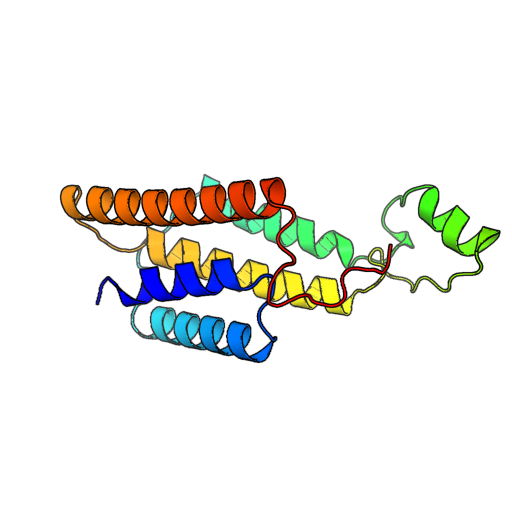51 1.00 82.62 147 LEU A CA 1
ATOM 1150 C C . LEU A 1 147 ? 26.664 5.372 7.285 1.00 82.62 147 LEU A C 1
ATOM 1152 O O . LEU A 1 147 ? 27.537 4.530 7.494 1.00 82.62 147 LEU A O 1
ATOM 1156 N N . HIS A 1 148 ? 26.109 5.536 6.074 1.00 68.19 148 HIS A N 1
ATOM 1157 C CA . HIS A 1 148 ? 26.355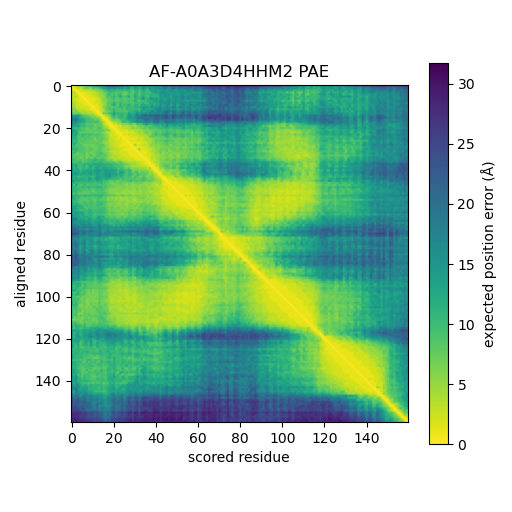 4.661 4.921 1.00 68.19 148 HIS A CA 1
ATOM 1158 C C . HIS A 1 148 ? 26.259 3.166 5.275 1.00 68.19 148 HIS A C 1
ATOM 1160 O O . HIS A 1 148 ? 26.960 2.321 4.707 1.00 68.19 148 HIS A O 1
ATOM 1166 N N . CYS A 1 149 ? 25.403 2.819 6.241 1.00 64.00 149 CYS A N 1
ATOM 1167 C CA . CYS A 1 149 ? 25.202 1.436 6.623 1.00 64.00 149 CYS A CA 1
ATOM 1168 C C . CYS A 1 149 ? 24.553 0.718 5.442 1.00 64.00 149 CYS A C 1
ATOM 1170 O O . CYS A 1 149 ? 23.450 1.063 5.020 1.00 64.00 149 CYS A O 1
ATOM 1172 N N . LYS A 1 150 ? 25.234 -0.300 4.908 1.00 56.31 150 LYS A N 1
ATOM 1173 C CA . LYS A 1 150 ? 24.636 -1.191 3.914 1.00 56.31 150 LYS A CA 1
ATOM 1174 C C . LYS A 1 150 ? 23.366 -1.787 4.515 1.00 56.31 150 LYS A C 1
ATOM 1176 O O . LYS A 1 150 ? 23.398 -2.292 5.639 1.00 56.31 150 LYS A O 1
ATOM 1181 N N . TYR A 1 151 ? 22.261 -1.738 3.774 1.00 55.34 151 TYR A N 1
ATOM 1182 C CA . TYR A 1 151 ? 21.049 -2.452 4.154 1.00 55.34 151 TYR A CA 1
ATOM 1183 C C . TYR A 1 151 ? 21.419 -3.918 4.383 1.00 55.34 151 TYR A C 1
ATOM 1185 O O . TYR A 1 151 ? 21.871 -4.597 3.463 1.00 55.34 151 TYR A O 1
ATOM 1193 N N . PHE A 1 152 ? 21.241 -4.406 5.611 1.00 50.12 152 PHE A N 1
ATOM 1194 C CA . PHE A 1 152 ? 21.648 -5.761 6.001 1.00 50.12 152 PHE A CA 1
ATOM 1195 C C . PHE A 1 152 ? 21.007 -6.847 5.109 1.00 50.12 152 PHE A C 1
ATOM 1197 O O . PHE A 1 152 ? 21.570 -7.921 4.931 1.00 50.12 152 PHE A O 1
ATOM 1204 N N . PHE A 1 153 ? 19.859 -6.534 4.495 1.00 47.97 153 PHE A N 1
ATOM 1205 C CA . PHE A 1 153 ? 19.101 -7.405 3.591 1.00 47.97 153 PHE A CA 1
ATOM 1206 C C . PHE A 1 153 ? 19.317 -7.140 2.089 1.00 47.97 153 PHE A C 1
ATOM 1208 O O . PHE A 1 153 ? 18.751 -7.858 1.272 1.00 47.97 153 PHE A O 1
ATOM 1215 N N . ALA A 1 154 ? 20.138 -6.157 1.702 1.00 44.75 154 ALA A N 1
ATOM 1216 C CA . ALA A 1 154 ? 20.477 -5.893 0.300 1.00 44.75 154 ALA A CA 1
ATOM 1217 C C . ALA A 1 154 ? 22.004 -5.777 0.113 1.00 44.75 154 ALA A C 1
ATOM 1219 O O . ALA A 1 154 ? 22.524 -4.690 -0.143 1.00 44.75 154 ALA A O 1
ATOM 1220 N N . PRO A 1 155 ? 22.757 -6.889 0.229 1.00 48.81 155 PRO A N 1
ATOM 1221 C CA . PRO A 1 155 ? 24.205 -6.887 0.008 1.00 48.81 155 PRO A CA 1
ATOM 1222 C C . PRO A 1 155 ? 24.616 -6.568 -1.444 1.00 48.81 155 PRO A C 1
ATOM 1224 O O . PRO A 1 155 ? 25.793 -6.313 -1.689 1.00 48.81 155 PRO A O 1
ATOM 1227 N N . SER A 1 156 ? 23.673 -6.556 -2.395 1.00 48.62 156 SER A N 1
ATOM 1228 C CA . SER A 1 156 ? 23.920 -6.450 -3.839 1.00 48.62 156 SER A CA 1
ATOM 1229 C C . SER A 1 156 ? 23.236 -5.252 -4.517 1.00 48.62 156 SER A C 1
ATOM 1231 O O . SER A 1 156 ? 22.763 -5.375 -5.642 1.00 48.62 156 SER A O 1
ATOM 1233 N N . SER A 1 157 ? 23.173 -4.080 -3.880 1.00 45.81 157 SER A N 1
ATOM 1234 C CA . SER A 1 157 ? 22.773 -2.833 -4.561 1.00 45.81 157 SER A CA 1
ATOM 1235 C C . SER A 1 157 ? 23.981 -2.125 -5.201 1.00 45.81 157 SER A C 1
ATOM 1237 O O . SER A 1 157 ? 24.218 -0.943 -4.960 1.00 45.81 157 SER A O 1
ATOM 1239 N N . THR A 1 158 ? 24.796 -2.863 -5.961 1.00 40.88 158 THR A N 1
ATOM 1240 C CA . THR A 1 158 ? 25.930 -2.320 -6.740 1.00 40.88 158 THR A CA 1
ATOM 1241 C C . THR A 1 158 ? 25.641 -2.255 -8.237 1.00 40.88 158 THR A C 1
ATOM 1243 O O . THR A 1 158 ? 26.570 -2.115 -9.024 1.00 40.88 158 THR A O 1
ATOM 1246 N N . VAL A 1 159 ? 24.379 -2.375 -8.647 1.00 37.31 159 VAL A N 1
ATOM 1247 C CA . VAL A 1 159 ? 23.990 -2.246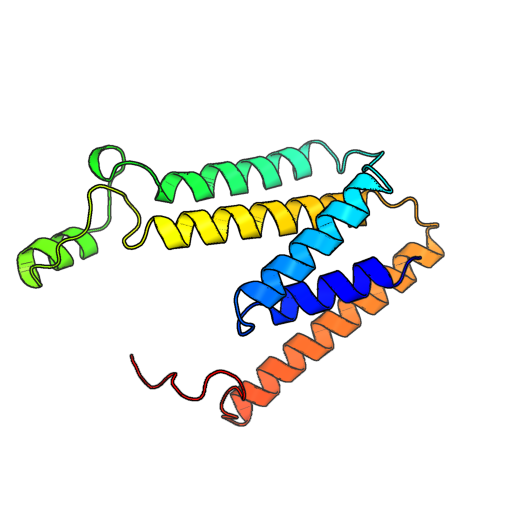 -10.053 1.00 37.31 159 VAL A CA 1
ATOM 1248 C C . VAL A 1 159 ? 23.155 -0.978 -10.178 1.00 37.31 159 VAL A C 1
ATOM 1250 O O . VAL A 1 159 ? 21.965 -0.976 -9.867 1.00 37.31 159 VAL A O 1
ATOM 1253 N N . PHE A 1 160 ? 23.848 0.109 -10.513 1.00 35.94 160 PHE A N 1
ATOM 1254 C CA . PHE A 1 160 ? 23.271 1.217 -11.266 1.00 35.94 160 PHE A CA 1
ATOM 1255 C C . PHE A 1 160 ? 23.361 0.870 -12.749 1.00 35.94 160 PHE A C 1
ATOM 1257 O O . PHE A 1 160 ? 24.382 0.244 -13.125 1.00 35.94 160 PHE A O 1
#

Radius of gyration: 19.83 Å; Cα contacts (8 Å, |Δi|>4): 80; chains: 1; bounding box: 45×27×56 Å